Protein AF-A0A143TQ34-F1 (afdb_monomer_lite)

Secondary structure (DSSP, 8-state):
--HHHHHHHHTSHHHHHHHHHHHHHHHHHHHHSPPPPPPHHHHHHHHHHHHHHHHHHHIIIIISTTHHHHHH-

InterPro domains:
  IPR015813 Pyruvate/Phosphoenolpyruvate kinase-like domain superfamily [SSF51621] (1-72)
  IPR021135 Phosphoenolpyruvate carboxylase [PF00311] (1-72)
  IPR021135 Phosphoenolpyruvate carboxylase [PTHR30523] (1-72)

Sequence (73 aa):
VQGEVIEQSFGEEHLCFRTLQRFTAATLEHGMHPPISPKPEWRALMDEMAVVATKEYRSIVFEEPRFVEYFRL

Foldseek 3Di:
DDPVCCCQCCVDDVSVVVNVVCVVVVVVCCVVPPDDDDDPVVVVVVVVCVVVVVVVVCCQCPVPPCNVVVVVD

Organism: NCBI:txid1243769

pLDDT: mean 97.26, std 3.5, range [69.44, 98.69]

Structure (mmCIF, N/CA/C/O backbone):
data_AF-A0A143TQ34-F1
#
_entry.id   AF-A0A143TQ34-F1
#
loop_
_atom_site.group_PDB
_atom_site.id
_atom_site.type_symbol
_atom_site.label_atom_id
_atom_site.label_alt_id
_atom_site.label_comp_id
_atom_site.label_asym_id
_atom_site.label_entity_id
_atom_site.label_seq_id
_atom_site.pdbx_PDB_ins_code
_atom_site.Cartn_x
_atom_site.Cartn_y
_atom_site.Cartn_z
_atom_site.occupancy
_atom_site.B_iso_or_equiv
_atom_site.auth_seq_id
_atom_site.auth_comp_id
_atom_site.auth_asym_id
_atom_site.auth_atom_id
_atom_site.pdbx_PDB_model_num
ATOM 1 N N . VAL A 1 1 ? 5.618 10.807 -5.051 1.00 91.50 1 VAL A N 1
ATOM 2 C CA . VAL A 1 1 ? 6.853 10.468 -4.308 1.00 91.50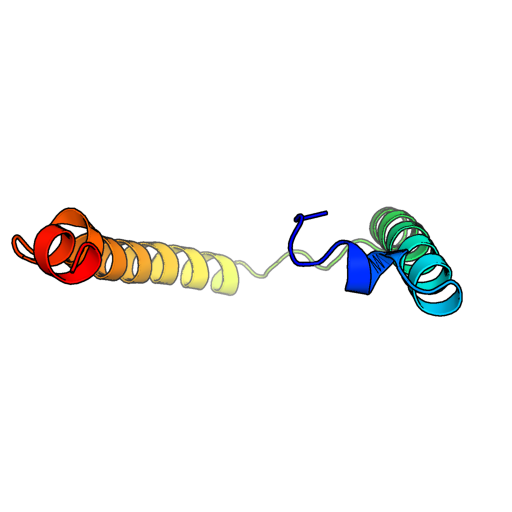 1 VAL A CA 1
ATOM 3 C C . VAL A 1 1 ? 6.732 11.143 -2.957 1.00 91.50 1 VAL A C 1
ATOM 5 O O . VAL A 1 1 ? 6.561 12.355 -2.950 1.00 91.50 1 VAL A O 1
ATOM 8 N N . GLN A 1 2 ? 6.684 10.388 -1.857 1.00 95.75 2 GLN A N 1
ATOM 9 C CA . GLN A 1 2 ? 6.646 10.992 -0.518 1.00 95.75 2 GLN A CA 1
ATOM 10 C C . GLN A 1 2 ? 8.005 11.641 -0.203 1.00 95.75 2 GLN A C 1
ATOM 12 O O . GLN A 1 2 ? 9.027 11.205 -0.736 1.00 95.75 2 GLN A O 1
ATOM 17 N N . GLY A 1 3 ? 8.023 12.696 0.614 1.00 97.56 3 GLY A N 1
ATOM 18 C CA . GLY A 1 3 ? 9.244 13.467 0.878 1.00 97.56 3 GLY A CA 1
ATOM 19 C C . GLY A 1 3 ? 10.332 12.620 1.538 1.00 97.56 3 GLY A C 1
ATOM 20 O O . GLY A 1 3 ? 11.490 12.678 1.142 1.00 97.56 3 GLY A O 1
ATOM 21 N N . GLU A 1 4 ? 9.942 11.746 2.458 1.00 96.81 4 GLU A N 1
ATOM 22 C CA . GLU A 1 4 ? 10.826 10.826 3.173 1.00 96.81 4 GLU A CA 1
ATOM 23 C C . GLU A 1 4 ? 11.492 9.765 2.276 1.00 96.81 4 GLU A C 1
ATOM 25 O O . GLU A 1 4 ? 12.481 9.164 2.686 1.00 96.81 4 GLU A O 1
ATOM 30 N N . VAL A 1 5 ? 11.007 9.555 1.044 1.00 97.44 5 VAL A N 1
ATOM 31 C CA . VAL A 1 5 ? 11.590 8.594 0.083 1.00 97.44 5 VAL A CA 1
ATOM 32 C C . VAL A 1 5 ? 12.220 9.254 -1.144 1.00 97.44 5 VAL A C 1
ATOM 34 O O . VAL A 1 5 ? 12.710 8.546 -2.029 1.00 97.44 5 VAL A O 1
ATOM 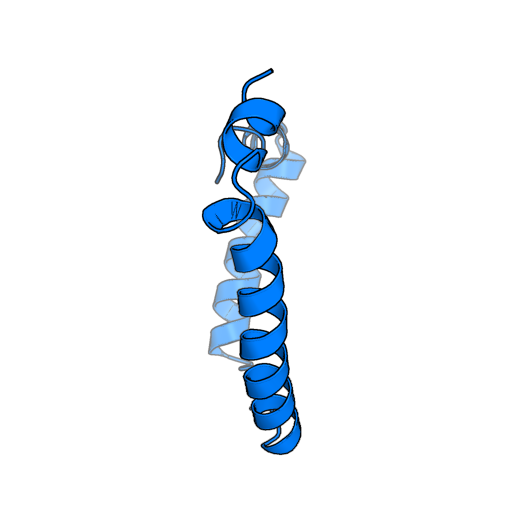37 N N . ILE A 1 6 ? 12.199 10.589 -1.247 1.00 96.38 6 ILE A N 1
ATOM 38 C CA . ILE A 1 6 ? 12.660 11.285 -2.457 1.00 96.38 6 ILE A CA 1
ATOM 39 C C . ILE A 1 6 ? 14.157 11.077 -2.698 1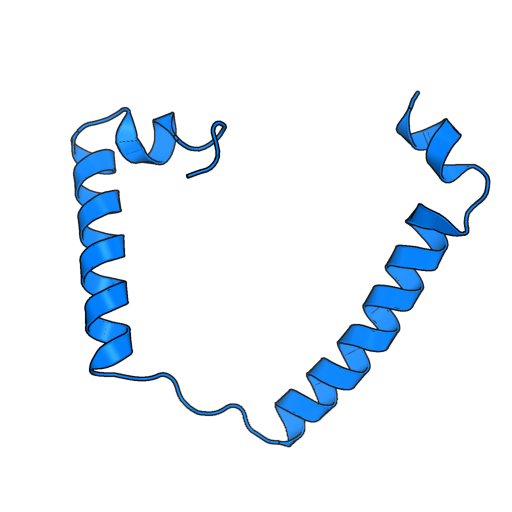.00 96.38 6 ILE A C 1
ATOM 41 O O . ILE A 1 6 ? 14.546 10.754 -3.816 1.00 96.38 6 ILE A O 1
ATOM 45 N N . GLU A 1 7 ? 14.965 11.156 -1.641 1.00 96.06 7 GLU A N 1
ATOM 46 C CA . GLU A 1 7 ? 16.415 10.956 -1.701 1.00 96.06 7 GLU A CA 1
ATOM 47 C C . GLU A 1 7 ? 16.753 9.525 -2.129 1.00 96.06 7 GLU A C 1
ATOM 49 O O . GLU A 1 7 ? 17.528 9.306 -3.052 1.00 96.06 7 GLU A O 1
ATOM 54 N N . GLN A 1 8 ? 16.083 8.530 -1.543 1.00 96.38 8 GLN A N 1
ATOM 55 C CA . GLN A 1 8 ? 16.266 7.133 -1.938 1.00 96.38 8 GLN A CA 1
ATOM 56 C C . GLN A 1 8 ? 15.878 6.896 -3.406 1.00 96.38 8 GLN A C 1
ATOM 58 O O . GLN A 1 8 ? 16.469 6.058 -4.087 1.00 96.38 8 GLN A O 1
ATOM 63 N N . SER A 1 9 ? 14.853 7.599 -3.883 1.00 93.50 9 SER A N 1
ATOM 64 C CA . SER A 1 9 ? 14.299 7.381 -5.216 1.00 93.50 9 SER A CA 1
ATOM 65 C C . SER A 1 9 ? 15.077 8.119 -6.310 1.00 93.50 9 SER A C 1
ATOM 67 O O . SER A 1 9 ? 15.122 7.613 -7.432 1.00 93.50 9 SER A O 1
ATOM 69 N N . PHE A 1 10 ? 15.665 9.284 -6.003 1.00 97.75 10 PHE A N 1
ATOM 70 C CA . PHE A 1 10 ? 16.220 10.217 -6.997 1.00 97.75 10 PHE A CA 1
ATOM 71 C C . PHE A 1 10 ? 17.542 10.905 -6.605 1.00 97.75 10 PHE A C 1
ATOM 73 O O . PHE A 1 10 ? 18.092 11.619 -7.439 1.00 97.75 10 PHE A O 1
ATOM 80 N N . GLY A 1 11 ? 18.045 10.727 -5.381 1.00 96.56 11 GLY A N 1
ATOM 81 C CA . GLY A 1 11 ? 19.236 11.427 -4.872 1.00 96.56 11 GLY A CA 1
ATOM 82 C C . GLY A 1 11 ? 20.561 10.931 -5.456 1.00 96.56 11 GLY A C 1
ATOM 83 O O . GLY A 1 11 ? 21.504 11.701 -5.606 1.00 96.56 11 GLY A O 1
ATOM 84 N N . GLU A 1 12 ? 20.622 9.662 -5.865 1.00 98.25 12 GLU A N 1
ATOM 85 C CA . GLU A 1 12 ? 21.778 9.071 -6.547 1.00 98.25 12 GLU A CA 1
ATOM 86 C C . GLU A 1 12 ? 21.417 8.710 -7.996 1.00 98.25 12 GLU A C 1
ATOM 88 O O . GLU A 1 12 ? 20.302 8.266 -8.277 1.00 98.25 12 GLU A O 1
ATOM 93 N N . GLU A 1 13 ? 22.352 8.914 -8.926 1.00 97.12 13 GLU A N 1
ATOM 94 C CA . GLU A 1 13 ? 22.121 8.829 -10.373 1.00 97.12 13 GLU A CA 1
ATOM 95 C C . GLU A 1 13 ? 21.617 7.449 -10.823 1.00 97.12 13 GLU A C 1
ATOM 97 O O . GLU A 1 13 ? 20.613 7.350 -11.542 1.00 97.12 13 GLU A O 1
ATOM 102 N N . HIS A 1 14 ? 22.253 6.364 -10.374 1.00 97.19 14 HIS A N 1
ATOM 103 C CA . HIS A 1 14 ? 21.831 5.013 -10.738 1.00 97.19 14 HIS A CA 1
ATOM 104 C C . HIS A 1 14 ? 20.476 4.639 -10.127 1.00 97.19 14 HIS A C 1
ATOM 106 O O . HIS A 1 14 ? 19.674 3.951 -10.772 1.00 97.19 14 HIS A O 1
ATOM 112 N N . LEU A 1 15 ? 20.194 5.069 -8.896 1.00 97.06 15 LEU A N 1
ATOM 113 C CA . LEU A 1 15 ? 18.888 4.881 -8.260 1.00 97.06 15 LEU A CA 1
ATOM 114 C C . LEU A 1 15 ? 17.793 5.671 -8.978 1.00 97.06 15 LEU A C 1
ATOM 116 O O . LEU A 1 15 ? 16.747 5.095 -9.282 1.00 97.06 15 LEU A O 1
ATOM 120 N N . CYS A 1 16 ? 18.060 6.924 -9.335 1.00 98.06 16 CYS A N 1
ATOM 121 C CA . CYS A 1 16 ? 17.167 7.769 -10.122 1.00 98.06 16 CYS A CA 1
ATOM 122 C C . CYS A 1 16 ? 16.788 7.095 -11.447 1.00 98.06 16 CYS A C 1
ATOM 124 O O . CYS A 1 16 ? 15.601 6.905 -11.740 1.00 98.06 16 CYS A O 1
ATOM 126 N N . PHE A 1 17 ? 17.786 6.635 -12.210 1.00 98.38 17 PHE A N 1
ATOM 127 C CA . PHE A 1 17 ? 17.551 5.945 -13.477 1.00 98.38 17 PHE A CA 1
ATOM 128 C C . PHE A 1 17 ? 16.694 4.687 -13.291 1.00 98.38 17 PHE A C 1
ATOM 130 O O . PHE A 1 17 ? 15.701 4.499 -13.998 1.00 98.38 17 PHE A O 1
ATOM 137 N N . ARG A 1 18 ? 17.016 3.844 -12.299 1.00 97.88 18 ARG A N 1
ATOM 138 C CA . ARG A 1 18 ? 16.238 2.628 -12.006 1.00 97.88 18 ARG A CA 1
ATOM 139 C C . ARG A 1 18 ? 14.804 2.934 -11.585 1.00 97.88 18 ARG A C 1
ATOM 141 O O . ARG A 1 18 ? 13.890 2.203 -11.974 1.00 97.88 18 ARG A O 1
ATOM 148 N N . THR A 1 19 ? 14.590 3.995 -10.812 1.00 98.38 19 THR A N 1
ATOM 149 C CA . THR A 1 19 ? 13.253 4.435 -10.406 1.00 98.38 19 THR A CA 1
ATOM 150 C C . THR A 1 19 ? 12.417 4.800 -11.629 1.00 98.38 19 THR A C 1
ATOM 152 O O . THR A 1 19 ? 11.325 4.254 -11.808 1.00 98.38 19 THR A O 1
ATOM 155 N N . LEU A 1 20 ? 12.946 5.651 -12.512 1.00 98.50 20 LEU A N 1
ATOM 156 C CA . LEU A 1 20 ? 12.259 6.075 -13.736 1.00 98.50 20 LEU A CA 1
ATOM 157 C C . LEU A 1 20 ? 12.018 4.905 -14.699 1.00 98.50 20 LEU A C 1
ATOM 159 O O . LEU A 1 20 ? 10.913 4.753 -15.229 1.00 98.50 20 LEU A O 1
ATOM 163 N N . GLN A 1 21 ? 13.019 4.040 -14.877 1.00 98.50 21 GLN A N 1
ATOM 164 C CA . GLN A 1 21 ? 12.904 2.835 -15.695 1.00 98.50 21 GLN A CA 1
ATOM 165 C C . GLN A 1 21 ? 11.768 1.934 -15.192 1.00 98.50 21 GLN A C 1
ATOM 167 O O . GLN A 1 21 ? 10.946 1.491 -15.993 1.00 98.50 21 GLN A O 1
ATOM 172 N N . ARG A 1 22 ? 11.683 1.682 -13.877 1.00 98.31 22 ARG A N 1
ATOM 173 C CA . ARG A 1 22 ? 10.651 0.803 -13.307 1.00 98.31 22 ARG A CA 1
ATOM 174 C C . ARG A 1 22 ? 9.248 1.377 -13.473 1.00 98.31 22 ARG A C 1
ATOM 176 O O . ARG A 1 22 ? 8.354 0.635 -13.870 1.00 98.31 22 ARG A O 1
ATOM 183 N N . PHE A 1 23 ? 9.055 2.671 -13.211 1.00 98.50 23 PHE A N 1
ATOM 184 C CA . PHE A 1 23 ? 7.755 3.316 -13.434 1.00 98.50 23 PHE A CA 1
ATOM 185 C C . PHE A 1 23 ? 7.323 3.232 -14.900 1.00 98.50 23 PHE A C 1
ATOM 187 O O . PHE A 1 23 ? 6.162 2.936 -15.180 1.00 98.50 23 PHE A O 1
ATOM 194 N N . THR A 1 24 ? 8.262 3.427 -15.828 1.00 98.56 24 THR A N 1
ATOM 195 C CA . THR A 1 24 ? 7.997 3.351 -17.270 1.00 98.56 24 THR A CA 1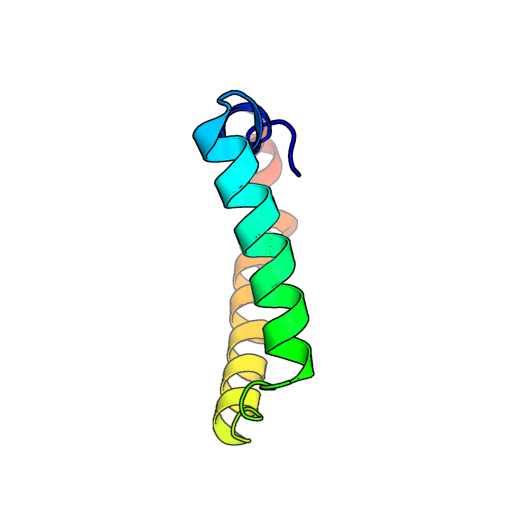
ATOM 196 C C . THR A 1 24 ? 7.623 1.932 -17.697 1.00 98.56 24 THR A C 1
ATOM 198 O O . THR A 1 24 ? 6.569 1.725 -18.297 1.00 98.56 24 THR A O 1
ATOM 201 N N . ALA A 1 25 ? 8.455 0.946 -17.350 1.00 98.56 25 ALA A N 1
ATOM 202 C CA . ALA A 1 25 ? 8.252 -0.443 -17.748 1.00 98.56 25 ALA A CA 1
ATOM 203 C C . ALA A 1 25 ? 6.961 -1.027 -17.158 1.00 98.56 25 ALA A C 1
ATOM 205 O O . ALA A 1 25 ? 6.148 -1.559 -17.907 1.00 98.56 25 ALA A O 1
ATOM 206 N N . ALA A 1 26 ? 6.728 -0.863 -15.851 1.00 98.38 26 ALA A N 1
ATOM 207 C CA . ALA A 1 26 ? 5.552 -1.426 -15.187 1.00 98.38 26 ALA A CA 1
ATOM 208 C C . ALA A 1 26 ? 4.237 -0.823 -15.711 1.00 98.38 26 ALA A C 1
ATOM 210 O O . ALA A 1 26 ? 3.252 -1.538 -15.877 1.00 98.38 26 ALA A O 1
ATOM 211 N N . THR A 1 27 ? 4.222 0.482 -16.010 1.00 98.38 27 THR A N 1
ATOM 212 C CA . THR A 1 27 ? 3.033 1.148 -16.568 1.00 98.38 27 THR A CA 1
ATOM 213 C C . THR A 1 27 ? 2.710 0.624 -17.966 1.00 98.38 27 THR A C 1
ATOM 215 O O . THR A 1 27 ? 1.550 0.344 -18.267 1.00 98.38 27 THR A O 1
ATOM 218 N N . LEU A 1 28 ? 3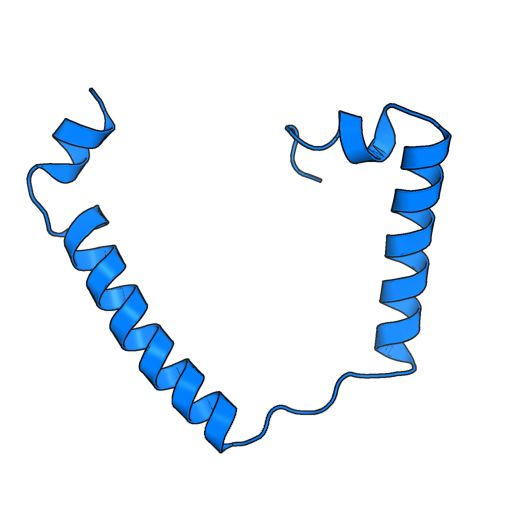.731 0.466 -18.814 1.00 98.38 28 LEU A N 1
ATOM 219 C CA . LEU A 1 28 ? 3.568 -0.075 -20.161 1.00 98.38 28 LEU A CA 1
ATOM 220 C C . LEU A 1 28 ? 3.129 -1.547 -20.126 1.00 98.38 28 LEU A C 1
ATOM 222 O O . LEU A 1 28 ? 2.185 -1.929 -20.818 1.00 98.38 28 LEU A O 1
ATOM 226 N N . GLU A 1 29 ? 3.791 -2.360 -19.303 1.00 98.44 29 GLU A N 1
ATOM 227 C CA . GLU A 1 29 ? 3.498 -3.785 -19.164 1.00 98.44 29 GLU A CA 1
ATOM 228 C C . GLU A 1 29 ? 2.067 -4.016 -18.686 1.00 98.44 29 GLU A C 1
ATOM 230 O O . GLU A 1 29 ? 1.363 -4.808 -19.298 1.00 98.44 29 GLU A O 1
ATOM 235 N N . HIS A 1 30 ? 1.585 -3.269 -17.690 1.00 97.94 30 HIS A N 1
ATOM 236 C CA . HIS A 1 30 ? 0.213 -3.415 -17.198 1.00 97.94 30 HIS A CA 1
ATOM 237 C C . HIS A 1 30 ? -0.847 -3.207 -18.299 1.00 97.94 30 HIS A C 1
ATOM 239 O O . HIS A 1 30 ? -1.906 -3.833 -18.268 1.00 97.94 30 HIS A O 1
ATOM 245 N N . GLY A 1 31 ? -0.581 -2.339 -19.283 1.00 96.19 31 GLY A N 1
ATOM 246 C CA . GLY A 1 31 ? -1.484 -2.114 -20.416 1.00 96.19 31 GLY A CA 1
ATOM 247 C C . GLY A 1 31 ? -1.495 -3.252 -21.444 1.00 96.19 31 GLY A C 1
ATOM 248 O O . GLY A 1 31 ? -2.520 -3.489 -22.079 1.00 96.19 31 GLY A O 1
ATOM 249 N N . MET A 1 32 ? -0.374 -3.959 -21.607 1.00 97.44 32 MET A N 1
ATOM 250 C CA . MET A 1 32 ? -0.222 -5.046 -22.590 1.00 97.44 32 MET A CA 1
ATOM 251 C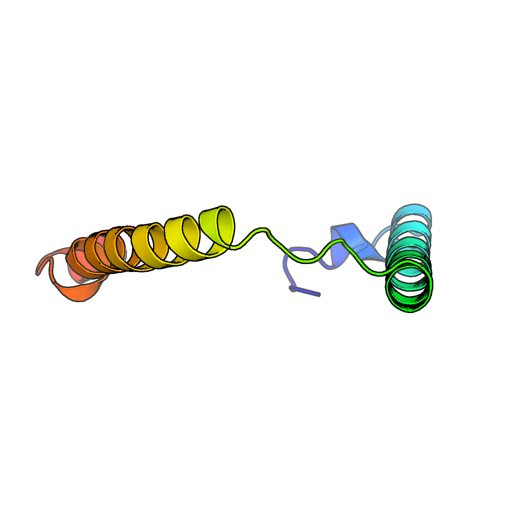 C . MET A 1 32 ? -0.431 -6.440 -21.984 1.00 97.44 32 MET A C 1
ATOM 253 O O . MET A 1 32 ? -0.823 -7.371 -22.684 1.00 97.44 32 MET A O 1
ATOM 257 N N . HIS A 1 33 ? -0.165 -6.584 -20.691 1.00 97.31 33 HIS A N 1
ATOM 258 C CA . HIS A 1 33 ? -0.250 -7.814 -19.919 1.00 97.31 33 HIS A CA 1
ATOM 259 C C . HIS A 1 33 ? -1.047 -7.547 -18.632 1.00 97.31 33 HIS A C 1
ATOM 261 O O . HIS A 1 33 ? -0.471 -7.392 -17.551 1.00 97.31 33 HIS A O 1
ATOM 267 N N . PRO A 1 34 ? -2.384 -7.429 -18.739 1.00 96.38 34 PRO A N 1
ATOM 268 C CA . PRO A 1 34 ? -3.216 -7.128 -17.586 1.00 96.38 34 PRO A CA 1
ATOM 269 C C . PRO A 1 34 ? -3.179 -8.280 -16.569 1.00 96.38 34 PRO A C 1
ATOM 271 O O . PRO A 1 34 ? -3.098 -9.450 -16.959 1.00 96.38 34 PRO A O 1
ATOM 274 N N . PRO A 1 35 ? -3.284 -7.981 -15.262 1.00 97.25 35 PRO A N 1
ATOM 275 C CA . PRO A 1 35 ? -3.339 -9.013 -14.238 1.00 97.25 35 PRO A CA 1
ATOM 276 C C . PRO A 1 35 ? -4.616 -9.853 -14.363 1.00 97.25 35 PRO A C 1
ATOM 278 O O . PRO A 1 35 ? -5.639 -9.420 -14.899 1.00 97.25 35 PRO A O 1
ATOM 281 N N . ILE A 1 36 ? -4.574 -11.064 -13.807 1.00 97.44 36 ILE A N 1
ATOM 282 C CA . ILE A 1 36 ? -5.755 -11.924 -13.737 1.00 97.44 36 ILE A CA 1
ATOM 283 C C . ILE A 1 36 ? -6.851 -11.280 -12.885 1.00 97.44 36 ILE A C 1
ATOM 285 O O . ILE A 1 36 ? -6.594 -10.665 -11.849 1.00 97.44 36 ILE A O 1
ATOM 289 N N . SER A 1 37 ? -8.104 -11.472 -13.296 1.00 97.75 37 SER A N 1
ATOM 290 C CA . SER A 1 37 ? -9.233 -11.094 -12.451 1.00 97.75 37 SER A CA 1
ATOM 291 C C . SER A 1 37 ? -9.246 -11.953 -11.180 1.00 97.75 37 SER A C 1
ATOM 293 O O . SER A 1 37 ? -9.084 -13.173 -11.278 1.00 97.75 37 SER A O 1
ATOM 295 N N . PRO A 1 38 ? -9.462 -11.361 -9.992 1.00 98.06 38 PRO A N 1
ATOM 296 C CA . PRO A 1 38 ? -9.523 -12.131 -8.761 1.00 98.06 38 PRO A CA 1
ATOM 297 C C . PRO A 1 38 ? -10.734 -13.064 -8.783 1.00 98.06 38 PRO A C 1
ATOM 299 O O . PRO A 1 38 ? -11.802 -12.721 -9.309 1.00 98.06 38 PRO A O 1
ATOM 302 N N . LYS A 1 39 ? -10.561 -14.252 -8.201 1.00 98.56 39 LYS A N 1
ATOM 303 C CA . LYS A 1 39 ? -11.633 -15.240 -8.100 1.00 98.56 39 LYS A CA 1
ATOM 304 C C . LYS A 1 39 ? -12.752 -14.741 -7.172 1.00 98.56 39 LYS A C 1
ATOM 306 O O . LYS A 1 39 ? -12.458 -13.982 -6.242 1.00 98.56 39 LYS A O 1
ATOM 311 N N . PRO A 1 40 ? -14.021 -15.133 -7.393 1.00 98.50 40 PRO A N 1
ATOM 312 C CA . PRO A 1 40 ? -15.138 -14.702 -6.550 1.00 98.50 40 PRO A CA 1
ATOM 313 C C . PRO A 1 40 ? -14.921 -14.974 -5.056 1.00 98.50 40 PRO A C 1
ATOM 315 O O . PRO A 1 40 ? -15.179 -14.097 -4.237 1.00 98.50 40 PRO A O 1
ATOM 318 N N . GLU A 1 41 ? -14.365 -16.132 -4.704 1.00 98.38 41 GLU A N 1
ATOM 319 C CA . GLU A 1 41 ? -14.075 -16.513 -3.320 1.00 98.38 41 GLU A CA 1
ATOM 320 C C . GLU A 1 41 ? -12.995 -15.639 -2.663 1.00 98.38 41 GLU A C 1
ATOM 322 O O . GLU A 1 41 ? -13.046 -15.392 -1.462 1.00 98.38 41 GLU A O 1
ATOM 327 N N . TRP A 1 42 ? -12.045 -15.108 -3.442 1.00 98.62 42 TRP A N 1
ATOM 328 C CA . TRP A 1 42 ? -11.044 -14.168 -2.928 1.00 98.62 42 TRP A CA 1
ATOM 329 C C . TRP A 1 42 ? -11.657 -12.799 -2.661 1.00 98.62 42 TRP A C 1
ATOM 331 O O . TRP A 1 42 ? -11.311 -12.165 -1.669 1.00 98.62 42 TRP A O 1
ATOM 341 N N . ARG A 1 43 ? -12.578 -12.347 -3.523 1.00 98.62 43 ARG A N 1
ATOM 342 C CA . ARG A 1 43 ? -13.324 -11.102 -3.290 1.00 98.62 43 ARG A CA 1
ATOM 343 C C . ARG A 1 43 ? -14.184 -11.211 -2.032 1.00 98.62 43 ARG A C 1
ATOM 345 O O . ARG A 1 43 ? -14.070 -10.349 -1.175 1.00 98.62 43 ARG A O 1
ATOM 352 N N . ALA A 1 44 ? -14.939 -12.303 -1.890 1.00 98.56 44 ALA A N 1
ATOM 353 C CA . ALA A 1 44 ? -15.769 -12.543 -0.710 1.00 98.56 44 ALA A CA 1
ATOM 354 C C . ALA A 1 44 ? -14.942 -12.534 0.588 1.00 98.56 44 ALA A C 1
ATOM 356 O O . ALA A 1 44 ? -15.300 -11.853 1.544 1.00 98.56 44 ALA A O 1
ATOM 357 N N . LEU A 1 45 ? -13.783 -13.204 0.592 1.00 98.69 45 LEU A N 1
ATOM 358 C CA . LEU A 1 45 ? -12.878 -13.177 1.741 1.00 98.69 45 LEU A CA 1
ATOM 359 C C . LEU A 1 45 ? -12.352 -11.762 2.037 1.00 98.69 45 LEU A C 1
ATOM 361 O O . LEU A 1 45 ? -12.300 -11.357 3.196 1.00 98.69 45 LEU A O 1
ATOM 365 N N . MET A 1 46 ? -11.972 -10.998 1.008 1.00 98.69 46 MET A N 1
ATOM 366 C CA . MET A 1 46 ? -11.516 -9.614 1.184 1.00 98.69 46 MET A CA 1
ATOM 367 C C . MET A 1 46 ? -12.620 -8.707 1.742 1.00 98.69 46 MET A C 1
ATOM 369 O O . MET A 1 46 ? -12.323 -7.856 2.583 1.00 98.69 46 MET A O 1
ATOM 373 N N . ASP A 1 47 ? -13.873 -8.908 1.329 1.00 98.69 47 ASP A N 1
ATOM 374 C CA . ASP A 1 47 ? -15.025 -8.167 1.850 1.00 98.69 47 ASP A CA 1
ATOM 375 C C . ASP A 1 47 ? -15.237 -8.457 3.348 1.00 98.69 47 ASP A C 1
ATOM 377 O O . ASP A 1 47 ? -15.402 -7.531 4.147 1.00 98.69 47 ASP A O 1
ATOM 381 N N . GLU A 1 48 ? -15.149 -9.726 3.761 1.00 98.62 48 GLU A N 1
ATOM 382 C CA . GLU A 1 48 ? -15.240 -10.122 5.174 1.00 98.62 48 GLU A CA 1
ATOM 383 C C . GLU A 1 48 ? -14.085 -9.548 6.011 1.00 98.62 48 GLU A C 1
ATOM 385 O O . GLU A 1 48 ? -14.303 -8.955 7.075 1.00 98.62 48 GLU A O 1
ATOM 390 N N . MET A 1 49 ? -12.851 -9.670 5.514 1.00 98.69 49 MET A N 1
ATOM 391 C CA . MET A 1 49 ? -11.660 -9.146 6.186 1.00 98.69 49 MET A CA 1
ATOM 392 C C . MET A 1 49 ? -11.732 -7.629 6.369 1.00 98.69 49 MET A C 1
ATOM 394 O O . MET A 1 49 ? -11.368 -7.129 7.434 1.00 98.69 49 MET A O 1
ATOM 398 N N . ALA A 1 50 ? -12.219 -6.894 5.365 1.00 98.69 50 ALA A N 1
ATOM 399 C CA . ALA A 1 50 ? -12.336 -5.442 5.428 1.00 98.69 50 ALA A CA 1
ATOM 400 C C . ALA A 1 50 ? -13.264 -4.989 6.565 1.00 98.69 50 ALA A C 1
ATOM 402 O O . ALA A 1 50 ? -12.944 -4.022 7.263 1.00 98.69 50 ALA A O 1
ATOM 403 N N . VAL A 1 51 ? -14.374 -5.700 6.795 1.00 98.62 51 VAL A N 1
ATOM 404 C CA . VAL A 1 51 ? -15.308 -5.405 7.894 1.00 98.62 51 VAL A CA 1
ATOM 405 C C . VAL A 1 51 ? -14.635 -5.614 9.248 1.00 98.62 51 VAL A C 1
ATOM 407 O O . VAL A 1 51 ? -14.653 -4.708 10.085 1.00 98.62 51 VAL A O 1
ATOM 410 N N . VAL A 1 52 ? -14.012 -6.776 9.458 1.00 98.56 52 VAL A N 1
ATOM 411 C CA . VAL A 1 52 ? -13.376 -7.112 10.742 1.00 98.56 52 VAL A CA 1
ATOM 412 C C . VAL A 1 52 ? -12.201 -6.177 11.028 1.00 98.56 52 VAL A C 1
ATOM 414 O O . VAL A 1 52 ? -12.152 -5.567 12.093 1.00 98.56 52 VAL A O 1
ATOM 417 N N . ALA A 1 53 ? -11.298 -5.986 10.063 1.00 98.69 53 ALA A N 1
ATOM 418 C CA . ALA A 1 53 ? -10.129 -5.125 10.226 1.00 98.69 53 ALA A CA 1
ATOM 419 C C . ALA A 1 53 ? -10.520 -3.665 10.493 1.00 98.69 53 ALA A C 1
ATOM 421 O O . ALA A 1 53 ? -9.933 -3.014 11.355 1.00 98.69 53 ALA A O 1
ATOM 422 N N . THR A 1 54 ? -11.542 -3.154 9.798 1.00 98.62 54 THR A N 1
ATOM 423 C CA . THR A 1 54 ? -12.030 -1.786 10.024 1.00 98.62 54 THR A CA 1
ATOM 424 C C . THR A 1 54 ? -12.660 -1.642 11.402 1.00 98.62 54 THR A C 1
ATOM 426 O O . THR A 1 54 ? -12.435 -0.628 12.061 1.00 98.62 54 THR A O 1
ATOM 429 N N . LYS A 1 55 ? -13.436 -2.637 11.850 1.00 98.56 55 LYS A N 1
ATOM 430 C CA . LYS A 1 55 ? -14.040 -2.626 13.184 1.00 98.56 55 LYS A CA 1
ATOM 431 C C . LYS A 1 55 ? -12.966 -2.567 14.270 1.00 98.56 55 LYS A C 1
ATOM 433 O O . LYS A 1 55 ? -13.039 -1.693 15.124 1.00 98.56 55 LYS A O 1
ATOM 438 N N . GLU A 1 56 ? -11.963 -3.440 14.203 1.00 98.50 56 GLU A N 1
ATOM 439 C CA . GLU A 1 56 ? -10.868 -3.474 15.185 1.00 98.50 56 GLU A CA 1
ATOM 440 C C . GLU A 1 56 ? -10.000 -2.209 15.133 1.00 98.50 56 GLU A C 1
ATOM 442 O O . GLU A 1 56 ? -9.626 -1.655 16.162 1.00 98.50 56 GLU A O 1
ATOM 447 N N . TYR A 1 57 ? -9.714 -1.683 13.940 1.00 98.50 57 TYR A N 1
ATOM 448 C CA . TYR A 1 57 ? -9.003 -0.411 13.822 1.00 98.50 57 TYR A CA 1
ATOM 449 C C . TYR A 1 57 ? -9.790 0.732 14.477 1.00 98.50 57 TYR A C 1
ATOM 451 O O . TYR A 1 57 ? -9.223 1.542 15.213 1.00 98.50 57 TYR A O 1
ATOM 459 N N . ARG A 1 58 ? -11.104 0.806 14.229 1.00 98.31 58 ARG A N 1
ATOM 460 C CA . ARG A 1 58 ? -11.941 1.890 14.752 1.00 98.31 58 ARG A CA 1
ATOM 461 C C . ARG A 1 58 ? -12.196 1.786 16.249 1.00 98.31 58 ARG A C 1
ATOM 463 O O . ARG A 1 58 ? -12.211 2.830 16.901 1.00 98.31 58 ARG A O 1
ATOM 470 N N . SER A 1 59 ? -12.333 0.573 16.782 1.00 98.44 59 SER A N 1
ATOM 471 C CA . SER A 1 59 ? -12.524 0.363 18.219 1.00 98.44 59 SER A CA 1
ATOM 472 C C . SER A 1 59 ? -11.360 0.943 19.029 1.00 98.44 59 SER A C 1
ATOM 474 O O . SER A 1 59 ? -11.574 1.538 20.079 1.00 98.44 59 SER A O 1
ATOM 476 N N . ILE A 1 60 ? -10.134 0.869 18.505 1.00 98.12 60 ILE A N 1
ATOM 477 C CA . ILE A 1 60 ? -8.955 1.446 19.159 1.00 98.12 60 ILE A CA 1
ATOM 478 C C . ILE A 1 60 ? -8.784 2.926 18.826 1.00 98.12 60 ILE A C 1
ATOM 480 O O . ILE A 1 60 ? -8.633 3.746 19.723 1.00 98.12 60 ILE A O 1
ATOM 484 N N . VAL A 1 61 ? -8.783 3.291 17.544 1.00 98.12 61 VAL A N 1
ATOM 485 C CA . VAL A 1 61 ? -8.377 4.647 17.134 1.00 98.12 61 VAL A CA 1
ATOM 486 C C . VAL A 1 61 ? -9.448 5.698 17.433 1.00 98.12 61 VAL A C 1
ATOM 488 O O . VAL A 1 61 ? -9.114 6.863 17.653 1.00 98.12 61 VAL A O 1
ATOM 491 N N . PHE A 1 62 ? -10.726 5.314 17.438 1.00 96.69 62 PHE A N 1
ATOM 492 C CA . PHE A 1 62 ? -11.837 6.252 17.614 1.00 96.69 62 PHE A CA 1
ATOM 493 C C . PHE A 1 62 ? -12.695 5.976 18.848 1.00 96.69 62 PHE A C 1
ATOM 495 O O . PHE A 1 62 ? -13.213 6.932 19.422 1.00 96.69 62 PHE A O 1
ATOM 502 N N . GLU A 1 63 ? -12.883 4.713 19.240 1.00 97.56 63 GLU A N 1
ATOM 503 C CA . GLU A 1 63 ? -13.812 4.367 20.327 1.00 97.56 63 GLU A CA 1
ATOM 504 C C . GLU A 1 63 ? -13.126 4.259 21.700 1.00 97.56 63 GLU A C 1
ATOM 506 O O . GLU A 1 63 ? -13.764 4.589 22.699 1.00 97.56 63 GLU A O 1
ATOM 511 N N . GLU A 1 64 ? -11.845 3.866 21.778 1.00 97.75 64 GLU A N 1
ATOM 512 C CA . GLU A 1 64 ? -11.101 3.821 23.046 1.00 97.75 64 GLU A CA 1
ATOM 513 C C . GLU A 1 64 ? -10.903 5.248 23.594 1.00 97.75 64 GLU A C 1
ATOM 515 O O . GLU A 1 64 ? -10.135 6.035 23.025 1.00 97.75 64 GLU A O 1
ATOM 520 N N . PRO A 1 65 ? -11.523 5.602 24.739 1.00 97.31 65 PRO A N 1
ATOM 521 C CA . PRO A 1 65 ? -11.568 6.989 25.206 1.00 97.31 65 PRO A CA 1
ATOM 522 C C . PRO A 1 65 ? -10.192 7.592 25.506 1.00 97.31 65 PRO A C 1
ATOM 524 O O . PRO A 1 65 ? -10.016 8.808 25.446 1.00 97.31 65 PRO A O 1
ATOM 527 N N . ARG A 1 66 ? -9.210 6.745 25.833 1.00 97.25 66 ARG A N 1
ATOM 528 C CA . ARG A 1 66 ? -7.850 7.161 26.200 1.00 97.25 66 ARG A CA 1
ATOM 529 C C . ARG A 1 66 ? -6.882 7.176 25.024 1.00 97.25 66 ARG A C 1
ATOM 531 O O . ARG A 1 66 ? -5.732 7.565 25.206 1.00 97.25 66 ARG A O 1
ATOM 538 N N . PHE A 1 67 ? -7.307 6.772 23.827 1.00 97.94 67 PHE A N 1
ATOM 539 C CA . PHE A 1 67 ? -6.400 6.647 22.687 1.00 97.94 67 PHE A CA 1
ATOM 540 C C . PHE A 1 67 ? -5.744 7.982 22.318 1.00 97.94 67 PHE A C 1
ATOM 542 O O . PHE A 1 67 ? -4.529 8.048 22.153 1.00 97.94 67 PHE A O 1
ATOM 549 N N . VAL A 1 68 ? -6.527 9.063 22.240 1.00 96.62 68 VAL A N 1
ATOM 550 C CA . VAL A 1 68 ? -6.001 10.392 21.884 1.00 96.62 68 VAL A CA 1
ATOM 551 C C . VAL A 1 68 ? -5.040 10.922 22.947 1.00 96.62 68 VAL A C 1
ATOM 553 O O . VAL A 1 68 ? -4.056 11.569 22.597 1.00 96.62 68 VAL A O 1
ATOM 556 N N . GLU A 1 69 ? -5.317 10.653 24.224 1.00 96.62 69 GLU A N 1
ATOM 557 C CA . GLU A 1 69 ? -4.413 10.993 25.325 1.00 96.62 69 GLU A CA 1
ATOM 558 C C . GLU A 1 69 ? -3.095 10.227 25.184 1.00 96.62 69 GLU A C 1
ATOM 560 O O . GLU A 1 69 ? -2.041 10.848 25.110 1.00 96.62 69 GLU A O 1
ATOM 565 N N . TYR A 1 70 ? -3.160 8.902 25.041 1.00 96.81 70 TYR A N 1
ATOM 566 C CA . TYR A 1 70 ? -1.987 8.050 24.845 1.00 96.81 70 TYR A CA 1
ATOM 567 C C . TYR A 1 70 ? -1.149 8.452 23.621 1.00 96.81 70 TYR A C 1
ATOM 569 O O . TYR A 1 70 ? 0.069 8.497 23.712 1.00 96.81 70 TYR A O 1
ATOM 577 N N . PHE A 1 71 ? -1.782 8.754 22.483 1.00 96.69 71 PHE A N 1
ATOM 578 C CA . PHE A 1 71 ? -1.085 9.055 21.227 1.00 96.69 71 PHE A CA 1
ATOM 579 C C . PHE A 1 71 ? -0.373 10.417 21.219 1.00 96.69 71 PHE A C 1
ATOM 581 O O . PHE A 1 71 ? 0.546 10.626 20.430 1.00 96.69 71 PHE A O 1
ATOM 588 N N . ARG A 1 72 ? -0.834 11.372 22.034 1.00 94.81 72 ARG A N 1
ATOM 589 C CA . ARG A 1 72 ? -0.286 12.739 22.077 1.00 94.81 72 ARG A CA 1
ATOM 590 C C . ARG A 1 72 ? 0.792 12.941 23.143 1.00 94.81 72 ARG A C 1
ATOM 592 O O . ARG A 1 72 ? 1.419 14.000 23.126 1.00 94.81 72 ARG A O 1
ATOM 599 N N . LEU A 1 73 ? 0.942 11.993 24.068 1.00 69.44 73 LEU A N 1
ATOM 600 C CA . LEU A 1 73 ? 2.025 11.955 25.055 1.00 69.44 73 LEU A CA 1
ATOM 601 C C . LEU A 1 73 ? 3.316 11.441 24.411 1.00 69.44 73 LEU A C 1
ATOM 603 O O . LEU A 1 73 ? 4.379 12.002 24.758 1.00 69.44 73 LEU A O 1
#

Radius of gyration: 20.35 Å; chains: 1; bounding box: 38×30×49 Å